Protein AF-A0A842SJM3-F1 (afdb_monomer)

pLDDT: mean 82.74, std 8.73, range [40.69, 90.94]

Foldseek 3Di:
D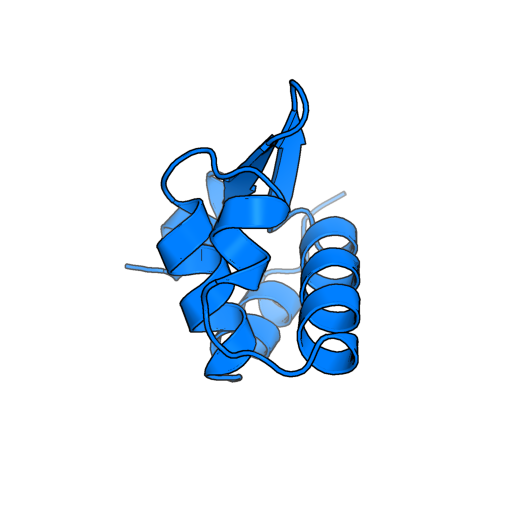DLPVVLLVVLCVDPLLLVLQVVQQPWAAPVRNVVPPDDPVVSVVSQVSCVVSVQWDADPRTIHGDVSSVVVSD

Structure (mmCIF, N/CA/C/O backbone):
data_AF-A0A842SJM3-F1
#
_entry.id   AF-A0A842SJM3-F1
#
loop_
_atom_site.group_PDB
_atom_site.id
_atom_site.type_symbol
_atom_site.label_atom_id
_atom_site.label_alt_id
_atom_site.label_comp_id
_atom_site.label_asym_id
_atom_site.label_entity_id
_atom_site.label_seq_id
_atom_site.pdbx_PDB_ins_code
_atom_site.Cartn_x
_atom_site.Cartn_y
_atom_site.Cartn_z
_atom_site.occupancy
_atom_site.B_iso_or_equiv
_atom_site.auth_seq_id
_atom_site.auth_comp_id
_atom_site.auth_asym_id
_atom_site.auth_atom_id
_atom_site.pdbx_PDB_model_num
ATOM 1 N N . MET A 1 1 ? 7.129 12.719 -19.932 1.00 40.69 1 MET A N 1
ATOM 2 C CA . MET A 1 1 ? 7.470 12.837 -18.504 1.00 40.69 1 MET A CA 1
ATOM 3 C C . MET A 1 1 ? 8.054 11.499 -18.126 1.00 40.69 1 MET A C 1
ATOM 5 O O . MET A 1 1 ? 7.363 10.507 -18.269 1.00 40.69 1 MET A O 1
ATOM 9 N N . THR A 1 2 ? 9.352 11.445 -17.855 1.00 51.53 2 THR A N 1
ATOM 10 C CA . THR A 1 2 ? 10.014 10.230 -17.374 1.00 51.53 2 THR A CA 1
ATOM 11 C C . THR A 1 2 ? 9.719 10.138 -15.890 1.00 51.53 2 THR A C 1
ATOM 13 O O . THR A 1 2 ? 10.032 11.073 -15.155 1.00 51.53 2 THR A O 1
ATOM 16 N N . ILE A 1 3 ? 9.082 9.054 -15.470 1.00 59.69 3 ILE A N 1
ATOM 17 C CA . ILE A 1 3 ? 8.885 8.753 -14.059 1.00 59.69 3 ILE A CA 1
ATOM 18 C C . ILE A 1 3 ? 10.274 8.648 -13.425 1.00 59.69 3 ILE A C 1
ATOM 20 O O . ILE A 1 3 ? 11.157 7.947 -13.925 1.00 59.69 3 ILE A O 1
ATOM 24 N N . ASP A 1 4 ? 10.513 9.440 -12.381 1.00 66.12 4 ASP A N 1
ATOM 25 C CA . ASP A 1 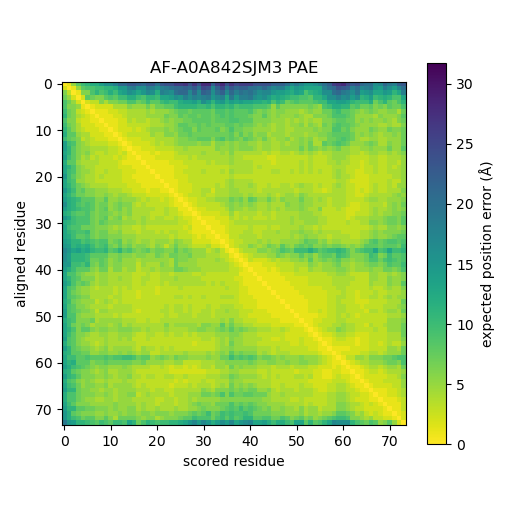4 ? 11.827 9.535 -11.757 1.00 66.12 4 ASP A CA 1
ATOM 26 C C . ASP A 1 4 ? 12.036 8.268 -10.920 1.00 66.12 4 ASP A C 1
ATOM 28 O O . ASP A 1 4 ? 11.559 8.147 -9.792 1.00 66.12 4 ASP A O 1
ATOM 32 N N . SER A 1 5 ? 12.731 7.283 -11.494 1.00 69.38 5 SER A N 1
ATOM 33 C CA . SER A 1 5 ? 12.992 5.965 -10.896 1.00 69.38 5 SER A CA 1
ATOM 34 C C . SER A 1 5 ? 13.587 6.038 -9.483 1.00 69.38 5 SER A C 1
ATOM 36 O O . SER A 1 5 ? 13.540 5.064 -8.732 1.00 69.38 5 SER A O 1
ATOM 38 N N . LYS A 1 6 ? 14.175 7.182 -9.112 1.00 76.31 6 LYS A N 1
ATOM 39 C CA . LYS A 1 6 ? 14.626 7.476 -7.748 1.00 76.31 6 LYS A CA 1
ATOM 40 C C . LYS A 1 6 ? 13.484 7.461 -6.744 1.00 76.31 6 LYS A C 1
ATOM 42 O O . LYS A 1 6 ? 13.633 6.835 -5.705 1.00 76.31 6 LYS A O 1
ATOM 47 N N . VAL A 1 7 ? 12.353 8.073 -7.074 1.00 76.31 7 VAL A N 1
ATOM 48 C CA . VAL A 1 7 ? 11.220 8.206 -6.156 1.00 76.31 7 VAL A CA 1
ATOM 49 C C . VAL A 1 7 ? 10.614 6.836 -5.857 1.00 76.31 7 VAL A C 1
ATOM 51 O O . VAL A 1 7 ? 10.366 6.507 -4.702 1.00 76.31 7 VAL A O 1
ATOM 54 N N . ILE A 1 8 ? 10.474 5.977 -6.875 1.00 76.69 8 ILE A N 1
ATOM 55 C CA . ILE A 1 8 ? 10.016 4.593 -6.676 1.00 76.69 8 ILE A CA 1
ATOM 56 C C . ILE A 1 8 ? 10.984 3.833 -5.758 1.00 76.69 8 ILE A C 1
ATOM 58 O O . ILE A 1 8 ? 10.544 3.152 -4.836 1.00 76.69 8 ILE A O 1
ATOM 62 N N . LYS A 1 9 ? 12.300 3.981 -5.957 1.00 79.00 9 LYS A N 1
ATOM 63 C CA . LYS A 1 9 ? 13.317 3.345 -5.103 1.00 79.00 9 LYS A CA 1
ATOM 64 C C . LYS A 1 9 ? 13.308 3.867 -3.667 1.00 79.00 9 LYS A C 1
ATOM 66 O O . LYS A 1 9 ? 13.493 3.076 -2.750 1.00 79.00 9 LYS A O 1
ATOM 71 N N . GLU A 1 10 ? 13.084 5.162 -3.464 1.00 82.94 10 GLU A N 1
ATOM 72 C CA . GLU A 1 10 ? 12.933 5.747 -2.127 1.00 82.94 10 GLU A CA 1
ATOM 73 C C . GLU A 1 10 ? 11.680 5.215 -1.430 1.00 82.94 10 GLU A C 1
ATOM 75 O O . GLU A 1 10 ? 11.736 4.859 -0.258 1.00 82.94 10 GLU A O 1
ATOM 80 N N . HIS A 1 11 ? 10.574 5.060 -2.160 1.00 80.25 11 HIS A N 1
ATOM 81 C CA . HIS A 1 11 ? 9.356 4.470 -1.607 1.00 80.25 11 HIS A CA 1
ATOM 82 C C . HIS A 1 11 ? 9.567 2.987 -1.281 1.00 80.25 11 HIS A C 1
ATOM 84 O O . HIS A 1 11 ? 9.139 2.523 -0.235 1.00 80.25 11 HIS A O 1
ATOM 90 N N . LEU A 1 12 ? 10.284 2.237 -2.120 1.00 78.31 12 LEU A N 1
ATOM 91 C CA . LEU A 1 12 ? 10.631 0.837 -1.850 1.00 78.31 12 LEU A CA 1
ATOM 92 C C . LEU A 1 12 ? 11.599 0.652 -0.673 1.00 78.31 12 LEU A C 1
ATOM 94 O O . LEU A 1 12 ? 11.664 -0.445 -0.120 1.00 78.31 12 LEU A O 1
ATOM 98 N N . ALA A 1 13 ? 12.335 1.694 -0.278 1.00 81.38 13 ALA A N 1
ATOM 99 C CA . ALA A 1 13 ? 13.168 1.659 0.921 1.00 81.38 13 ALA A CA 1
ATOM 100 C C . ALA A 1 13 ? 12.332 1.677 2.214 1.00 81.38 13 ALA A C 1
ATOM 102 O O . ALA A 1 13 ? 12.814 1.236 3.258 1.00 81.38 13 ALA A O 1
ATOM 103 N N . ASP A 1 14 ? 11.087 2.155 2.150 1.00 84.62 14 ASP A N 1
ATOM 104 C CA . ASP A 1 14 ? 10.162 2.175 3.277 1.00 84.62 14 ASP A CA 1
ATOM 105 C C . ASP A 1 14 ? 9.330 0.882 3.299 1.00 84.62 14 ASP A C 1
ATOM 107 O O . ASP A 1 14 ? 8.582 0.573 2.366 1.00 84.62 14 ASP A O 1
ATOM 111 N N . GLU A 1 15 ? 9.430 0.107 4.383 1.00 83.00 15 GLU A N 1
ATOM 112 C CA . GLU A 1 15 ? 8.790 -1.214 4.479 1.00 83.00 15 GLU A CA 1
ATOM 113 C C . GLU A 1 15 ? 7.269 -1.151 4.272 1.00 83.00 15 GLU A C 1
ATOM 115 O O . GLU A 1 15 ? 6.682 -2.057 3.682 1.00 83.00 15 GLU A O 1
ATOM 120 N N . ASN A 1 16 ? 6.621 -0.063 4.701 1.00 85.00 16 ASN A N 1
ATOM 121 C CA . ASN A 1 16 ? 5.173 0.107 4.558 1.00 85.00 16 ASN A CA 1
ATOM 122 C C . ASN A 1 16 ? 4.757 0.269 3.093 1.00 85.00 16 ASN A C 1
ATOM 124 O O . ASN A 1 16 ? 3.746 -0.285 2.666 1.00 85.00 16 ASN A O 1
ATOM 128 N N . TYR A 1 17 ? 5.534 1.033 2.329 1.00 86.44 17 TYR A N 1
ATOM 129 C CA . TYR A 1 17 ? 5.278 1.326 0.922 1.00 86.44 17 TYR A CA 1
ATOM 130 C C . TYR A 1 17 ? 5.593 0.112 0.055 1.00 86.44 17 TYR A C 1
ATOM 132 O O . TYR A 1 17 ? 4.786 -0.253 -0.799 1.00 86.44 17 TYR A O 1
ATOM 140 N N . ALA A 1 18 ? 6.717 -0.559 0.323 1.00 86.25 18 ALA A N 1
ATOM 141 C CA . ALA A 1 18 ? 7.076 -1.808 -0.334 1.00 86.25 18 ALA A CA 1
ATOM 142 C C . ALA A 1 18 ? 6.021 -2.898 -0.093 1.00 86.25 18 ALA A C 1
ATOM 144 O O . ALA A 1 18 ? 5.616 -3.586 -1.031 1.00 86.25 18 ALA A O 1
ATOM 145 N N . LEU A 1 19 ? 5.525 -3.028 1.143 1.00 86.00 19 LEU A N 1
ATOM 146 C CA . LEU A 1 19 ? 4.442 -3.953 1.475 1.00 86.00 19 LEU A CA 1
ATOM 147 C C . LEU A 1 19 ? 3.161 -3.601 0.710 1.00 86.00 19 LEU A C 1
ATOM 149 O O . LEU A 1 19 ? 2.535 -4.482 0.130 1.00 86.00 19 LEU A O 1
ATOM 153 N N . LEU A 1 20 ? 2.794 -2.320 0.657 1.00 86.62 20 LEU A N 1
ATOM 154 C CA . LEU A 1 20 ? 1.585 -1.864 -0.026 1.00 86.62 20 LEU A CA 1
ATOM 155 C C . LEU A 1 20 ? 1.660 -2.112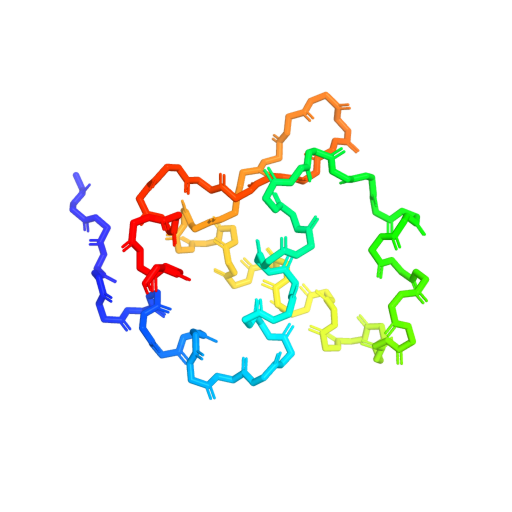 -1.537 1.00 86.62 20 LEU A C 1
ATOM 157 O O . LEU A 1 20 ? 0.709 -2.631 -2.112 1.00 86.62 20 LEU A O 1
ATOM 161 N N . LEU A 1 21 ? 2.802 -1.826 -2.164 1.00 86.81 21 LEU A N 1
ATOM 162 C CA . LEU A 1 21 ? 3.068 -2.124 -3.572 1.00 86.81 21 LEU A CA 1
ATOM 163 C C . LEU A 1 21 ? 3.093 -3.631 -3.869 1.00 86.81 21 LEU A C 1
ATOM 165 O O . LEU A 1 21 ? 2.619 -4.062 -4.918 1.00 86.81 21 LEU A O 1
ATOM 169 N N . ARG A 1 22 ? 3.620 -4.458 -2.959 1.00 86.88 22 ARG A N 1
ATOM 170 C CA . ARG A 1 22 ? 3.560 -5.921 -3.095 1.00 86.88 22 ARG A CA 1
ATOM 171 C C . ARG A 1 22 ? 2.133 -6.438 -3.012 1.00 86.88 22 ARG A C 1
ATOM 173 O O . ARG A 1 22 ? 1.730 -7.232 -3.851 1.00 86.88 22 ARG A O 1
ATOM 180 N N . GLU A 1 23 ? 1.367 -5.956 -2.044 1.00 87.44 23 GLU A N 1
ATOM 181 C CA . GLU A 1 23 ? -0.033 -6.341 -1.863 1.00 87.44 23 GLU A CA 1
ATOM 182 C C . GLU A 1 23 ? -0.918 -5.853 -3.012 1.00 87.44 23 GLU A C 1
ATOM 184 O O . GLU A 1 23 ? -1.859 -6.542 -3.395 1.00 87.44 23 GLU A O 1
ATOM 189 N N . CYS A 1 24 ? -0.592 -4.694 -3.588 1.00 88.00 24 CYS A N 1
ATOM 190 C CA 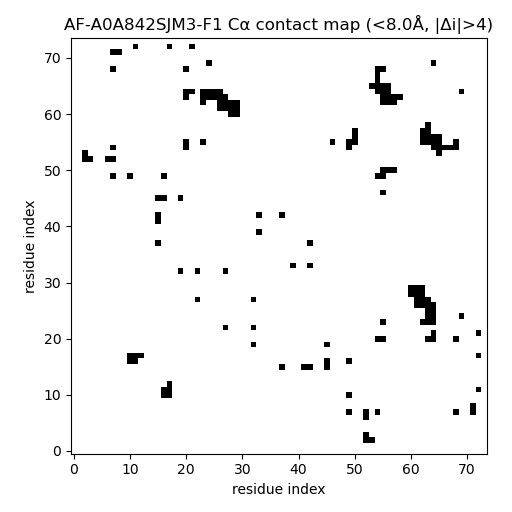. CYS A 1 24 ? -1.243 -4.153 -4.776 1.00 88.00 24 CYS A CA 1
ATOM 191 C C . CYS A 1 24 ? -0.677 -4.730 -6.087 1.00 88.00 24 CYS A C 1
ATOM 193 O O . CYS A 1 24 ? -1.094 -4.297 -7.155 1.00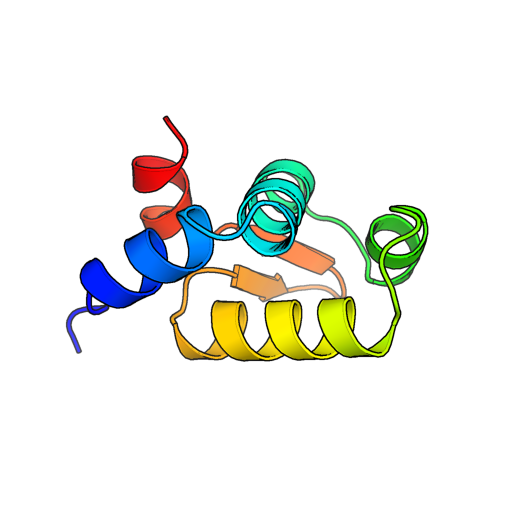 88.00 24 CYS A O 1
ATOM 195 N N . LYS A 1 25 ? 0.232 -5.723 -6.073 1.00 85.19 25 LYS A N 1
ATOM 196 C CA . LYS A 1 25 ? 0.551 -6.477 -7.306 1.00 85.19 25 LYS A CA 1
ATOM 197 C C . LYS A 1 25 ? -0.708 -7.096 -7.911 1.00 85.19 25 LYS A C 1
ATOM 199 O O . LYS A 1 25 ? -0.820 -7.211 -9.126 1.00 85.19 25 LYS A O 1
ATOM 204 N N . GLU A 1 26 ? -1.658 -7.452 -7.054 1.00 84.69 26 GLU A N 1
ATOM 205 C CA . GLU A 1 26 ? -3.011 -7.811 -7.442 1.00 84.69 26 GLU A CA 1
ATOM 206 C C . GLU A 1 26 ? -3.953 -6.625 -7.189 1.00 84.69 26 GLU A C 1
ATOM 208 O O . GLU A 1 26 ? -3.782 -5.902 -6.205 1.00 84.69 26 GLU A O 1
ATOM 213 N N . PRO A 1 27 ? -4.969 -6.406 -8.041 1.00 88.00 27 PRO A N 1
ATOM 214 C CA . PRO A 1 27 ? -5.903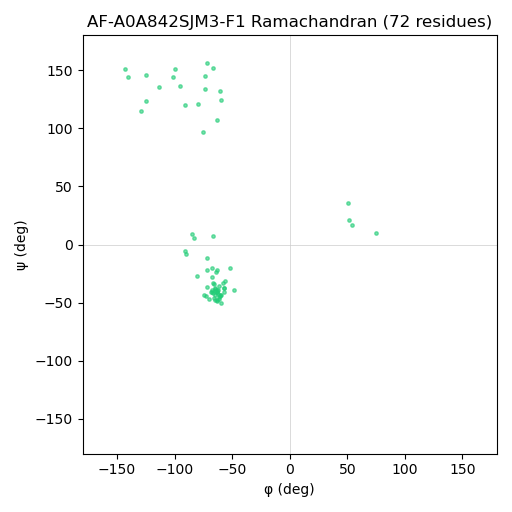 -5.303 -7.871 1.00 88.00 27 PRO A CA 1
ATOM 215 C C . PRO A 1 27 ? -6.686 -5.449 -6.561 1.00 88.00 27 PRO A C 1
ATOM 217 O O . PRO A 1 27 ? -7.597 -6.275 -6.445 1.00 88.00 27 PRO A O 1
ATOM 220 N N . LYS A 1 28 ? -6.355 -4.607 -5.576 1.00 89.56 28 LYS A N 1
ATOM 221 C CA . LYS A 1 28 ? -6.957 -4.616 -4.239 1.00 89.56 28 LYS A CA 1
ATOM 222 C C . LYS A 1 28 ? -7.773 -3.365 -3.975 1.00 89.56 28 LYS A C 1
ATOM 224 O O . LYS A 1 28 ? -7.352 -2.239 -4.214 1.00 89.56 28 LYS A O 1
ATOM 229 N N . SER A 1 29 ? -8.959 -3.548 -3.412 1.00 89.88 29 SER A N 1
ATOM 230 C CA . SER A 1 29 ? -9.772 -2.426 -2.945 1.00 89.88 29 SER A CA 1
ATOM 231 C C . SER A 1 29 ? -9.176 -1.802 -1.683 1.00 89.88 29 SER A C 1
ATOM 233 O O . SER A 1 29 ? -8.519 -2.479 -0.891 1.00 89.88 29 SER A O 1
ATOM 235 N N . PHE A 1 30 ? -9.504 -0.532 -1.429 1.00 85.75 30 PHE A N 1
ATOM 236 C CA . PHE A 1 30 ? -9.107 0.175 -0.203 1.00 85.75 30 PHE A CA 1
ATOM 237 C C . PHE A 1 30 ? -9.392 -0.636 1.070 1.00 85.75 30 PHE A C 1
ATOM 239 O O . PHE A 1 30 ? -8.587 -0.660 1.993 1.00 85.75 30 PHE A O 1
ATOM 246 N N . ASN A 1 31 ? -10.528 -1.337 1.105 1.00 86.62 31 ASN A N 1
ATOM 247 C CA . ASN A 1 31 ? -10.942 -2.130 2.259 1.00 86.62 31 ASN A CA 1
ATOM 248 C C . ASN A 1 31 ? -10.015 -3.328 2.529 1.00 86.62 31 ASN A C 1
ATOM 250 O O . ASN A 1 31 ? -9.795 -3.671 3.685 1.00 86.62 31 ASN A O 1
ATOM 254 N N . GLU A 1 32 ? -9.455 -3.939 1.482 1.00 87.75 32 GLU A N 1
ATOM 255 C CA . GLU A 1 32 ? -8.481 -5.031 1.605 1.00 87.75 32 GLU A CA 1
ATOM 256 C C . GLU A 1 32 ? -7.136 -4.495 2.090 1.00 87.75 32 GLU A C 1
ATOM 258 O O . GLU A 1 32 ? -6.547 -5.029 3.024 1.00 87.75 32 GLU A O 1
ATOM 263 N N . ILE A 1 33 ? -6.695 -3.375 1.523 1.00 86.50 33 ILE A N 1
ATOM 264 C CA . ILE A 1 33 ? -5.457 -2.698 1.916 1.00 86.50 33 ILE A CA 1
ATOM 265 C C . ILE A 1 33 ? -5.542 -2.225 3.377 1.00 86.50 33 ILE A C 1
ATOM 267 O O . ILE A 1 33 ? -4.601 -2.377 4.152 1.00 86.50 33 ILE A O 1
ATOM 271 N N . ARG A 1 34 ? -6.703 -1.726 3.814 1.00 84.31 34 ARG A N 1
ATOM 272 C CA . ARG A 1 34 ? -6.942 -1.311 5.204 1.00 84.31 34 ARG A CA 1
ATOM 273 C C . ARG A 1 34 ? -6.835 -2.474 6.201 1.00 84.31 34 ARG A C 1
ATOM 275 O O . ARG A 1 34 ? -6.555 -2.238 7.375 1.00 84.31 34 ARG A O 1
ATOM 282 N N . LYS A 1 35 ? -6.998 -3.730 5.762 1.00 85.62 35 LYS A N 1
ATOM 283 C CA . LYS A 1 35 ? -6.794 -4.914 6.619 1.00 85.62 35 LYS A CA 1
ATOM 284 C C . LYS A 1 35 ? -5.323 -5.177 6.951 1.00 85.62 35 LYS A C 1
ATOM 286 O O . LYS A 1 35 ? -5.069 -5.935 7.883 1.00 85.62 35 LYS A O 1
ATOM 291 N N . LEU A 1 36 ? -4.364 -4.520 6.287 1.00 78.19 36 LEU A N 1
ATOM 292 C CA . LEU A 1 36 ? -2.918 -4.704 6.501 1.00 78.19 36 LEU A CA 1
ATOM 293 C C . LEU A 1 36 ? -2.407 -4.244 7.881 1.00 78.19 36 LEU A C 1
ATOM 295 O O . LEU A 1 36 ? -1.204 -4.224 8.113 1.00 78.19 36 LEU A O 1
ATOM 299 N N . LYS A 1 37 ? -3.293 -3.873 8.820 1.00 78.12 37 LYS A N 1
ATOM 300 C CA . LYS A 1 37 ? -2.954 -3.319 10.147 1.00 78.12 37 LYS A CA 1
ATOM 301 C C . LYS A 1 37 ? -1.979 -2.129 10.090 1.00 78.12 37 LYS A C 1
ATOM 303 O O . LYS A 1 37 ? -1.350 -1.794 11.091 1.00 78.12 37 LYS A O 1
ATOM 308 N N . LEU A 1 38 ? -1.887 -1.459 8.943 1.00 79.12 38 LEU A N 1
ATOM 309 C CA . LEU A 1 38 ? -1.147 -0.215 8.788 1.00 79.12 38 LEU A CA 1
ATOM 310 C C . LEU A 1 38 ? -1.924 0.926 9.447 1.00 79.12 38 LEU A C 1
ATOM 312 O O . LEU A 1 38 ? -3.157 0.963 9.422 1.00 79.12 38 LEU A O 1
ATOM 316 N N . LYS A 1 39 ? -1.199 1.884 10.030 1.00 84.81 39 LYS A N 1
ATOM 317 C CA . LYS A 1 39 ? -1.818 3.119 10.523 1.00 84.81 39 LYS A CA 1
ATOM 318 C C . LYS A 1 39 ? -2.481 3.840 9.355 1.00 84.81 39 LYS A C 1
ATOM 320 O O . LYS A 1 39 ? -1.846 4.066 8.330 1.00 84.81 39 LYS A O 1
ATOM 325 N N . GLU A 1 40 ? -3.728 4.258 9.541 1.00 84.00 40 GLU A N 1
ATOM 326 C CA . GLU A 1 40 ? -4.548 4.846 8.477 1.00 84.00 40 GLU A CA 1
ATOM 327 C C . GLU A 1 40 ? -3.892 6.084 7.839 1.00 84.00 40 GLU A C 1
ATOM 329 O O . GLU A 1 40 ? -3.908 6.222 6.621 1.00 84.00 40 GLU A O 1
ATOM 334 N N . SER A 1 41 ? -3.216 6.923 8.636 1.00 87.12 41 SER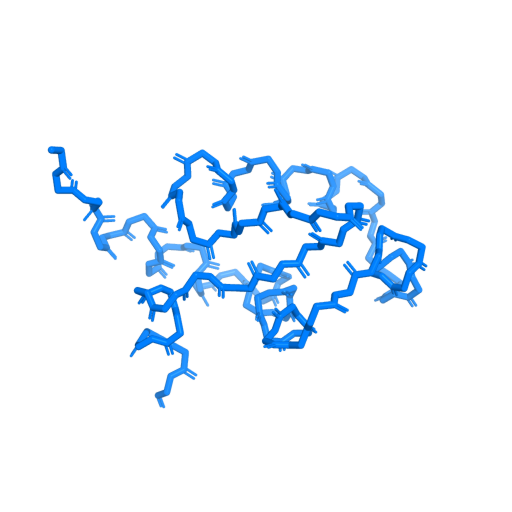 A N 1
ATOM 335 C CA . SER A 1 41 ? -2.432 8.059 8.128 1.00 87.12 41 SER A CA 1
ATOM 336 C C . SER A 1 41 ? -1.267 7.634 7.234 1.00 87.12 41 SER A C 1
ATOM 338 O O . SER A 1 41 ? -1.061 8.243 6.190 1.00 87.12 41 SER A O 1
ATOM 340 N N . VAL A 1 42 ? -0.531 6.584 7.614 1.00 86.25 42 VAL A N 1
ATOM 341 C CA . VAL A 1 42 ? 0.597 6.060 6.823 1.00 86.25 42 VAL A CA 1
ATOM 342 C C . VAL A 1 42 ? 0.079 5.443 5.531 1.00 86.25 42 VAL A C 1
ATOM 344 O O . VAL A 1 42 ? 0.641 5.687 4.473 1.00 86.25 42 VAL A O 1
ATOM 347 N N . LEU A 1 43 ? -1.036 4.712 5.602 1.00 86.56 43 LEU A N 1
ATOM 348 C CA . LEU A 1 43 ? -1.691 4.130 4.438 1.00 86.56 43 LEU A CA 1
ATOM 349 C C . LEU A 1 43 ? -2.110 5.201 3.428 1.00 86.56 43 LEU A C 1
ATOM 351 O O . LEU A 1 43 ? -1.806 5.097 2.244 1.00 86.56 43 LEU A O 1
ATOM 355 N N . PHE A 1 44 ? -2.803 6.239 3.897 1.00 88.25 44 PHE A N 1
ATOM 356 C CA . PHE A 1 44 ? -3.258 7.333 3.044 1.00 88.25 44 PHE A CA 1
ATOM 357 C C . PHE A 1 44 ? -2.091 8.097 2.430 1.00 88.25 44 PHE A C 1
ATOM 359 O O . PHE A 1 44 ? -2.149 8.456 1.254 1.00 88.25 44 PHE A O 1
ATOM 366 N N . GLN A 1 45 ? -1.044 8.336 3.220 1.00 88.94 45 GLN A N 1
ATOM 367 C CA . GLN A 1 45 ? 0.166 8.984 2.745 1.00 88.94 45 GLN A CA 1
ATOM 368 C C . GLN A 1 45 ? 0.840 8.131 1.671 1.00 88.94 45 GLN A C 1
ATOM 370 O O . GLN A 1 45 ? 1.065 8.635 0.578 1.00 88.94 45 GLN A O 1
ATOM 375 N N . ALA A 1 46 ? 1.016 6.833 1.920 1.00 87.81 46 ALA A N 1
ATOM 376 C CA . ALA A 1 46 ? 1.620 5.912 0.971 1.00 87.81 46 ALA A CA 1
ATOM 377 C C . ALA A 1 46 ? 0.829 5.789 -0.330 1.00 87.81 46 ALA A C 1
ATOM 379 O O . ALA A 1 46 ? 1.395 5.927 -1.408 1.00 87.81 46 ALA A O 1
ATOM 380 N N . LEU A 1 47 ? -0.492 5.615 -0.255 1.00 87.25 47 LEU A N 1
ATOM 381 C CA . LEU A 1 47 ? -1.357 5.592 -1.436 1.00 87.25 47 LEU A CA 1
ATOM 382 C C . LEU A 1 47 ? -1.236 6.881 -2.255 1.00 87.25 47 LEU A C 1
ATOM 384 O O . LEU A 1 47 ? -1.222 6.832 -3.482 1.00 87.25 47 LEU A O 1
ATOM 388 N N . LYS A 1 48 ? -1.168 8.035 -1.585 1.00 88.00 48 LYS A N 1
ATOM 389 C CA . LYS A 1 48 ? -1.064 9.336 -2.246 1.00 88.00 48 LYS A CA 1
ATOM 390 C C . LYS A 1 48 ? 0.298 9.522 -2.907 1.00 88.00 48 LYS A C 1
ATOM 392 O O . LYS A 1 48 ? 0.327 9.932 -4.062 1.00 88.00 48 LYS A O 1
ATOM 397 N N . ASP A 1 49 ? 1.381 9.211 -2.202 1.00 88.19 49 ASP A N 1
ATOM 398 C CA . ASP A 1 49 ? 2.748 9.330 -2.712 1.00 88.19 49 ASP A CA 1
ATOM 399 C C . ASP A 1 49 ? 2.991 8.367 -3.875 1.00 88.19 49 ASP A C 1
ATOM 401 O O . ASP A 1 49 ? 3.416 8.775 -4.948 1.00 88.19 49 ASP A O 1
ATOM 405 N N . LEU A 1 50 ? 2.615 7.096 -3.722 1.00 85.94 50 LEU A N 1
ATOM 406 C CA . LEU A 1 50 ? 2.754 6.100 -4.784 1.00 85.94 50 LEU A CA 1
ATOM 407 C C . LEU A 1 50 ? 1.934 6.457 -6.029 1.00 85.94 50 LEU A C 1
ATOM 409 O O . LEU A 1 50 ? 2.376 6.201 -7.147 1.00 85.94 50 LEU A O 1
ATOM 413 N N . LYS A 1 51 ? 0.754 7.062 -5.851 1.00 86.25 51 LYS A N 1
ATOM 414 C CA . LYS A 1 51 ? -0.069 7.548 -6.963 1.00 86.25 51 LYS A CA 1
ATOM 415 C C . LYS A 1 51 ? 0.529 8.790 -7.628 1.00 86.25 51 LYS A C 1
ATOM 417 O O . LYS A 1 51 ? 0.428 8.927 -8.842 1.00 86.25 51 LYS A O 1
ATOM 422 N N . LEU A 1 52 ? 1.141 9.684 -6.849 1.00 85.44 52 LEU A N 1
ATOM 423 C CA . LEU A 1 52 ? 1.879 10.851 -7.349 1.00 85.44 52 LEU A CA 1
ATOM 424 C C . LEU A 1 52 ? 3.083 10.436 -8.194 1.00 85.44 52 LEU A C 1
ATOM 426 O O . LEU A 1 52 ? 3.344 11.053 -9.220 1.00 85.44 52 LEU A O 1
ATOM 430 N N . SER A 1 53 ? 3.768 9.376 -7.779 1.00 81.81 53 SER A N 1
ATOM 431 C CA . SER A 1 53 ? 4.940 8.829 -8.463 1.00 81.81 53 SER A CA 1
ATOM 432 C C . SER A 1 53 ? 4.594 7.855 -9.589 1.00 81.81 53 SER A C 1
ATOM 434 O O . SER A 1 53 ? 5.486 7.160 -10.065 1.00 81.81 53 SER A O 1
ATOM 436 N N . GLU A 1 54 ? 3.312 7.735 -9.961 1.00 83.62 54 GLU A N 1
ATOM 437 C CA . GLU A 1 54 ? 2.803 6.794 -10.977 1.00 83.62 54 GLU A CA 1
ATOM 438 C C . GLU A 1 54 ? 3.189 5.318 -10.713 1.00 83.62 54 GLU A C 1
ATOM 440 O O . GLU A 1 54 ? 3.074 4.452 -11.579 1.00 83.62 54 GLU A O 1
ATOM 445 N N . ALA A 1 55 ? 3.602 5.001 -9.482 1.00 85.62 55 ALA A N 1
ATOM 446 C CA . ALA A 1 55 ? 3.965 3.663 -9.020 1.00 85.62 55 ALA A CA 1
ATOM 447 C C . ALA A 1 55 ? 2.729 2.823 -8.664 1.00 85.62 55 ALA A C 1
ATOM 449 O O . ALA A 1 55 ? 2.749 1.594 -8.718 1.00 85.62 55 ALA A O 1
ATOM 450 N N . LEU A 1 56 ? 1.642 3.494 -8.284 1.00 88.81 56 LEU A N 1
ATOM 451 C CA . LEU A 1 56 ? 0.367 2.880 -7.952 1.00 88.81 56 LEU A CA 1
ATOM 452 C C . LEU A 1 56 ? -0.738 3.496 -8.800 1.00 88.81 56 LEU A C 1
ATOM 454 O O . LEU A 1 56 ? -0.984 4.702 -8.775 1.00 88.81 56 LEU A O 1
ATOM 458 N N . LEU A 1 57 ? -1.440 2.633 -9.513 1.00 88.31 57 LEU A N 1
ATOM 459 C CA . LEU A 1 57 ? -2.577 2.971 -10.342 1.00 88.31 57 LEU A CA 1
ATOM 460 C C . LEU A 1 57 ? -3.866 2.649 -9.592 1.00 88.31 57 LEU A C 1
ATOM 462 O O . LEU A 1 57 ? -3.921 1.774 -8.728 1.00 88.31 57 LEU A O 1
ATOM 466 N N . PHE A 1 58 ? -4.913 3.404 -9.904 1.00 89.50 58 PHE A N 1
ATOM 467 C CA . PHE A 1 58 ? -6.240 3.189 -9.352 1.00 89.50 58 PHE A CA 1
ATOM 468 C C . PHE A 1 58 ? -7.241 3.130 -10.495 1.00 89.50 58 PHE A C 1
ATOM 470 O O . PHE A 1 58 ? -7.441 4.134 -11.176 1.00 89.50 58 PHE A O 1
ATOM 477 N N . ASP A 1 59 ? -7.855 1.966 -10.676 1.00 88.19 59 ASP A N 1
ATOM 478 C CA . ASP A 1 59 ? -8.841 1.685 -11.719 1.00 88.19 59 ASP A CA 1
ATOM 479 C C . ASP A 1 59 ? -9.954 0.810 -11.140 1.00 88.19 59 ASP A C 1
ATOM 481 O O . ASP A 1 59 ? -9.708 -0.012 -10.255 1.00 88.19 59 ASP A O 1
ATOM 485 N N . ASP A 1 60 ? -11.189 1.031 -11.587 1.00 87.50 60 ASP A N 1
ATOM 486 C CA . ASP A 1 60 ? -12.367 0.257 -11.165 1.00 87.50 60 ASP A CA 1
ATOM 487 C C . ASP A 1 60 ? -12.535 0.123 -9.630 1.00 87.50 60 ASP A C 1
ATOM 489 O O . ASP A 1 60 ? -12.924 -0.911 -9.085 1.00 87.50 60 ASP A O 1
ATOM 493 N N . GLY A 1 61 ? -12.185 1.169 -8.871 1.00 86.25 61 GLY A N 1
ATOM 494 C CA . GLY A 1 61 ? -12.285 1.137 -7.405 1.00 86.25 61 GLY A CA 1
ATOM 495 C C . GLY A 1 61 ? -11.198 0.311 -6.701 1.00 86.25 61 GLY A C 1
ATOM 496 O O . GLY A 1 61 ? -11.300 0.059 -5.492 1.00 86.25 61 GLY A O 1
ATOM 497 N N . LYS A 1 62 ? -10.163 -0.121 -7.426 1.00 90.94 62 LYS A N 1
ATOM 498 C CA . LYS A 1 62 ? -9.062 -0.951 -6.930 1.00 90.94 62 LYS A CA 1
ATOM 499 C C . LYS A 1 62 ? -7.721 -0.287 -7.202 1.00 90.94 62 LYS A C 1
ATOM 501 O O . LYS A 1 62 ? -7.531 0.388 -8.206 1.00 90.94 62 LYS A O 1
ATOM 506 N N . TYR A 1 63 ? -6.787 -0.495 -6.288 1.00 90.75 63 TYR A N 1
ATOM 507 C CA . TYR A 1 63 ? -5.401 -0.091 -6.430 1.00 90.75 63 TYR A CA 1
ATOM 508 C C . TYR A 1 63 ? -4.591 -1.265 -6.953 1.00 90.75 63 TYR A C 1
ATOM 510 O O . TYR A 1 63 ? -4.759 -2.391 -6.480 1.00 90.75 63 TYR A O 1
ATOM 518 N N . TYR A 1 64 ? -3.714 -0.993 -7.906 1.00 90.50 64 TYR A N 1
ATOM 519 C CA . TYR A 1 64 ? -2.760 -1.963 -8.409 1.00 90.50 64 TYR A CA 1
ATOM 520 C C . TYR A 1 64 ? -1.436 -1.286 -8.728 1.00 90.50 64 TYR A C 1
ATOM 522 O O . TYR A 1 64 ? -1.370 -0.096 -9.032 1.00 90.50 64 TYR A O 1
ATOM 530 N N . THR A 1 65 ? -0.366 -2.047 -8.622 1.00 90.06 65 THR A N 1
ATOM 531 C CA . THR A 1 65 ? 0.988 -1.571 -8.862 1.00 90.06 65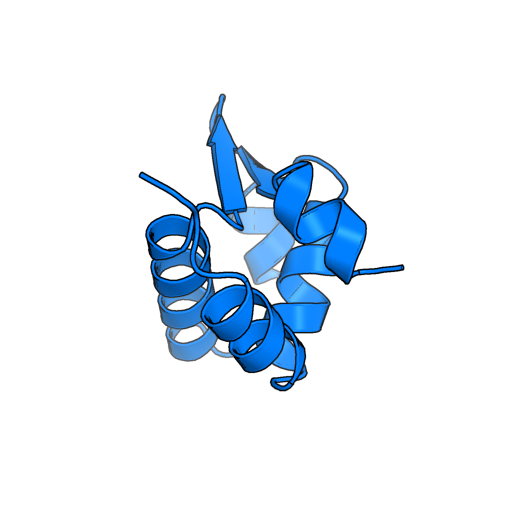 THR A CA 1
ATOM 532 C C . THR A 1 65 ? 1.212 -1.387 -10.354 1.00 90.06 65 THR A C 1
ATOM 534 O O . THR A 1 65 ? 0.831 -2.242 -11.157 1.00 90.06 65 THR A O 1
ATOM 537 N N . SER A 1 66 ? 1.796 -0.251 -10.734 1.00 88.00 66 SER A N 1
ATOM 538 C CA . SER A 1 66 ? 2.107 0.024 -12.131 1.00 88.00 66 SER A CA 1
ATOM 539 C C . SER A 1 66 ? 3.187 -0.934 -12.637 1.00 88.00 66 SER A C 1
ATOM 541 O O . SER A 1 66 ? 4.018 -1.390 -11.848 1.00 88.00 66 SER A O 1
ATOM 543 N N . PRO A 1 67 ? 3.207 -1.251 -13.943 1.00 83.31 67 PRO A N 1
ATOM 544 C CA . PRO A 1 67 ? 4.229 -2.123 -14.513 1.00 83.31 67 PRO A CA 1
ATOM 545 C C . PRO A 1 67 ? 5.647 -1.597 -14.255 1.00 83.31 67 PRO A C 1
ATOM 547 O O . PRO A 1 67 ? 6.519 -2.384 -13.916 1.00 83.31 67 PRO A O 1
ATOM 550 N N . GLU A 1 68 ? 5.862 -0.279 -14.292 1.00 81.75 68 GLU A N 1
ATOM 551 C CA . GLU A 1 68 ? 7.164 0.320 -13.965 1.00 81.75 68 GLU A CA 1
ATOM 552 C C . GLU A 1 68 ? 7.576 0.057 -12.516 1.00 81.75 68 GLU A C 1
ATOM 554 O O . GLU A 1 68 ? 8.686 -0.400 -12.267 1.00 81.75 68 GLU A O 1
ATOM 559 N N . ALA A 1 69 ? 6.687 0.274 -11.542 1.00 82.50 69 ALA A N 1
ATOM 560 C CA . ALA A 1 69 ? 6.986 -0.056 -10.148 1.00 82.50 69 ALA A CA 1
ATOM 561 C C . ALA A 1 69 ? 7.115 -1.566 -9.911 1.00 82.50 69 ALA A C 1
ATOM 563 O O . ALA A 1 69 ? 7.849 -1.988 -9.016 1.00 82.50 69 ALA A O 1
ATOM 564 N N . PHE A 1 70 ? 6.437 -2.380 -10.722 1.00 82.19 70 PHE A N 1
ATOM 565 C CA . PHE A 1 70 ? 6.567 -3.830 -10.701 1.00 82.19 70 PHE A CA 1
ATOM 566 C C . PHE A 1 70 ? 7.985 -4.277 -11.067 1.00 82.19 70 PHE A C 1
ATOM 568 O O . PHE A 1 70 ? 8.514 -5.154 -10.387 1.00 82.19 70 PHE A O 1
ATOM 575 N N . GLU A 1 71 ? 8.620 -3.636 -12.054 1.00 81.25 71 GLU A N 1
ATOM 576 C CA . GLU A 1 71 ? 10.012 -3.920 -12.441 1.00 81.25 71 GLU A CA 1
ATOM 577 C C . GLU A 1 71 ? 11.028 -3.591 -11.336 1.00 81.25 71 GLU A C 1
ATOM 579 O O . GLU A 1 71 ? 12.106 -4.175 -11.297 1.00 81.25 71 GLU A O 1
ATOM 584 N N . TYR A 1 72 ? 10.696 -2.692 -10.404 1.00 78.25 72 TYR A N 1
ATOM 585 C CA . TYR A 1 72 ? 11.555 -2.375 -9.254 1.00 78.25 72 TYR A CA 1
ATOM 586 C C . TYR A 1 72 ? 11.285 -3.244 -8.013 1.00 78.25 72 TYR A C 1
ATOM 588 O O . TYR A 1 72 ? 12.021 -3.145 -7.032 1.00 78.2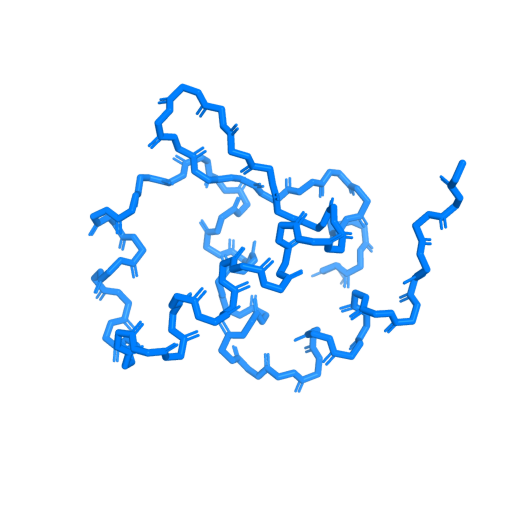5 72 TYR A O 1
ATOM 596 N N . LEU A 1 73 ? 10.229 -4.065 -8.021 1.00 74.38 73 LEU A N 1
ATOM 597 C CA . LEU A 1 73 ? 9.850 -4.953 -6.910 1.00 74.38 73 LEU A CA 1
ATOM 598 C C . LEU A 1 73 ? 10.473 -6.357 -6.991 1.00 74.38 73 LEU A C 1
ATOM 600 O O . LEU A 1 73 ? 10.227 -7.161 -6.080 1.00 74.38 73 LEU A O 1
ATOM 604 N N . GLU A 1 74 ? 11.179 -6.663 -8.081 1.00 59.59 74 GLU A N 1
ATOM 605 C CA . GLU A 1 74 ? 11.868 -7.933 -8.368 1.00 59.59 74 GLU A CA 1
ATOM 606 C C . GLU A 1 74 ? 13.342 -7.886 -7.938 1.00 59.59 74 GLU A C 1
ATOM 608 O O . GLU A 1 74 ? 13.776 -8.867 -7.289 1.00 59.59 74 GLU A O 1
#

Mean predicted aligned error: 5.32 Å

Nearest PDB structures (foldseek):
  8tjj-assembly2_B  TM=7.171E-01  e=5.246E-03  uncultured bacterium
  8tjj-assembly1_D  TM=7.105E-01  e=1.012E-02  uncultured bacterium
  8tjj-assembly2_C  TM=7.044E-01  e=1.080E-02  uncultured bacterium
  8tjj-assembly1_A  TM=6.923E-01  e=1.232E-02  uncultured bacterium
  8tji-assembly1_B  TM=7.064E-01  e=1.232E-02  uncultured bacterium

Radius of gyration: 11.11 Å; Cα contacts (8 Å, |Δi|>4): 86; chains: 1; bounding box: 27×21×29 Å

Sequence (74 aa):
MTIDSKVIKEHLADENYALLLRECKEPKSFNEIRKLKLKESVLFQALKDLKLSEALLFDDGKYYTSPEAFEYLE

Secondary structure (DSSP, 8-state):
----HHHHHHHHHSHHHHHHHHHTTS-EEHHHHHTT---HHHHHHHHHHHHHTTSEEEETTEEEE-HHHHHT--

Solvent-accessible surface area (backbone atoms only — not comparable to full-atom values): 4233 Å² total; per-residue (Å²): 134,80,76,62,66,63,59,58,52,57,42,53,70,37,68,69,41,36,48,48,45,58,61,15,68,49,77,34,35,66,73,61,60,59,65,68,77,58,56,67,69,59,49,54,48,41,56,50,51,32,40,72,62,60,30,33,42,76,56,97,78,19,34,26,39,21,71,73,43,49,71,74,74,114